Protein AF-A0A0F9ED48-F1 (afdb_monomer_lite)

Sequence (118 aa):
MNNQAVVKFLAEQVMGWVYDEKLDGWLGVDEFAPVYFDPVNDIKDAWMVVEWMVANGYCVDTLSPYRVLNKVYEWTVQIEFILTEKTSEAEASTIQEAICIAAVKALADDEQLKEMGL

Organism: NCBI:txid412755

Secondary structure (DSSP, 8-state):
--HHHHHHHHIIIII--EEETTTTEEESS-TTS-----TTT-HHHHHHHHHHHHHTTEEEEEEPP---TT-PPPEEEEEEETTTTEEEEEEESSHHHHHHHHHHHHH--HHHHHHHT-

Structure (mmCIF, N/CA/C/O backbone):
data_AF-A0A0F9ED48-F1
#
_entry.id   AF-A0A0F9ED48-F1
#
loop_
_atom_site.group_PDB
_atom_site.id
_atom_site.type_symbol
_atom_site.label_atom_id
_atom_site.label_alt_id
_atom_site.label_comp_id
_atom_site.label_asym_id
_atom_site.label_entity_id
_atom_site.label_seq_id
_atom_site.pdbx_PDB_ins_code
_atom_site.Cartn_x
_atom_site.Cartn_y
_atom_site.Cartn_z
_atom_site.occupancy
_atom_site.B_iso_or_equiv
_atom_site.auth_seq_id
_atom_site.auth_comp_id
_atom_site.auth_asym_id
_atom_site.auth_atom_id
_atom_site.pdbx_PDB_model_num
ATOM 1 N N . MET A 1 1 ? 4.190 10.242 6.093 1.00 84.25 1 MET A N 1
ATOM 2 C CA . MET A 1 1 ? 3.847 8.815 6.004 1.00 84.25 1 MET A CA 1
ATOM 3 C C . MET A 1 1 ? 4.768 7.999 6.903 1.00 84.25 1 MET A C 1
ATOM 5 O O . MET A 1 1 ? 5.970 8.250 6.921 1.00 84.25 1 MET A O 1
ATOM 9 N N . ASN A 1 2 ? 4.209 7.068 7.676 1.00 92.38 2 ASN A N 1
ATOM 10 C CA . ASN A 1 2 ? 4.949 6.071 8.446 1.00 92.38 2 ASN A CA 1
ATOM 11 C C . ASN A 1 2 ? 5.145 4.815 7.582 1.00 92.38 2 ASN A C 1
ATOM 13 O O . ASN A 1 2 ? 4.256 3.969 7.497 1.00 92.38 2 ASN A O 1
ATOM 17 N N . ASN A 1 3 ? 6.308 4.705 6.935 1.00 91.00 3 ASN A N 1
ATOM 18 C CA . ASN A 1 3 ? 6.578 3.643 5.961 1.00 91.00 3 ASN A CA 1
ATOM 19 C C . ASN A 1 3 ? 6.471 2.243 6.573 1.00 91.00 3 ASN A C 1
ATOM 21 O O . ASN A 1 3 ? 5.973 1.339 5.916 1.00 91.00 3 ASN A O 1
ATOM 25 N N . GLN A 1 4 ? 6.883 2.060 7.830 1.00 89.62 4 GLN A N 1
ATOM 26 C CA . GLN A 1 4 ? 6.812 0.753 8.485 1.00 89.62 4 GLN A CA 1
ATOM 27 C C . GLN A 1 4 ? 5.359 0.306 8.684 1.00 89.62 4 GLN A C 1
ATOM 29 O O . GLN A 1 4 ? 5.032 -0.845 8.406 1.00 89.62 4 GLN A O 1
ATOM 34 N N . ALA A 1 5 ? 4.478 1.218 9.104 1.00 91.19 5 ALA A N 1
ATOM 35 C CA . ALA A 1 5 ? 3.054 0.923 9.259 1.00 91.19 5 ALA A CA 1
ATOM 36 C C . ALA A 1 5 ? 2.378 0.627 7.908 1.00 91.19 5 ALA A C 1
ATOM 38 O O . ALA A 1 5 ? 1.586 -0.307 7.813 1.00 91.19 5 ALA A O 1
ATOM 39 N N . VAL A 1 6 ? 2.748 1.362 6.854 1.00 93.62 6 VAL A N 1
ATOM 40 C CA . VAL A 1 6 ? 2.257 1.127 5.485 1.00 93.62 6 VAL A CA 1
ATOM 41 C C . VAL A 1 6 ? 2.706 -0.230 4.948 1.00 93.62 6 VAL A C 1
ATOM 43 O O . VAL A 1 6 ? 1.875 -0.997 4.466 1.00 93.62 6 VAL A O 1
ATOM 46 N N . VAL A 1 7 ? 3.998 -0.559 5.060 1.00 92.44 7 VAL A N 1
ATOM 47 C CA . VAL A 1 7 ? 4.534 -1.859 4.624 1.00 92.44 7 VAL A CA 1
ATOM 48 C C . VAL A 1 7 ? 3.856 -2.991 5.385 1.00 92.44 7 VAL A C 1
ATOM 50 O O . VAL A 1 7 ? 3.436 -3.969 4.771 1.00 92.44 7 VAL A O 1
ATOM 53 N N . LYS A 1 8 ? 3.687 -2.837 6.704 1.00 90.44 8 LYS A N 1
ATOM 54 C CA . LYS A 1 8 ? 3.022 -3.838 7.533 1.00 90.44 8 LYS A CA 1
ATOM 55 C C . LYS A 1 8 ? 1.577 -4.071 7.086 1.00 90.44 8 LYS A C 1
ATOM 57 O O . LYS A 1 8 ? 1.195 -5.209 6.833 1.00 90.44 8 LYS A O 1
ATOM 62 N N . PHE A 1 9 ? 0.805 -2.997 6.932 1.00 93.62 9 PHE A N 1
ATOM 63 C CA . PHE A 1 9 ? -0.581 -3.072 6.479 1.00 93.62 9 PHE A CA 1
ATOM 64 C C . PHE A 1 9 ? -0.697 -3.736 5.104 1.00 93.62 9 PHE A C 1
ATOM 66 O O . PHE A 1 9 ? -1.493 -4.653 4.920 1.00 93.62 9 PHE A O 1
ATOM 73 N N . LEU A 1 10 ? 0.127 -3.321 4.139 1.00 93.94 10 LEU A N 1
ATOM 74 C CA . LEU A 1 10 ? 0.097 -3.897 2.796 1.00 93.94 10 LEU A CA 1
ATOM 75 C C . LEU A 1 10 ? 0.527 -5.367 2.790 1.00 93.94 10 LEU A C 1
ATOM 77 O O . LEU A 1 10 ? -0.056 -6.147 2.047 1.00 93.94 10 LEU A O 1
ATOM 81 N N . ALA A 1 11 ? 1.478 -5.778 3.630 1.00 91.88 11 ALA A N 1
ATOM 82 C CA . ALA A 1 11 ? 1.844 -7.187 3.761 1.00 91.88 11 ALA A CA 1
ATOM 83 C C . ALA A 1 11 ? 0.672 -8.034 4.292 1.00 91.88 11 ALA A C 1
ATOM 85 O O . ALA A 1 11 ? 0.414 -9.125 3.783 1.00 91.88 11 ALA A O 1
ATOM 86 N N . GLU A 1 12 ? -0.084 -7.520 5.264 1.00 91.19 12 GLU A N 1
ATOM 87 C CA . GLU A 1 12 ? -1.276 -8.199 5.786 1.00 91.19 12 GLU A CA 1
ATOM 88 C C . GLU A 1 12 ? -2.378 -8.319 4.719 1.00 91.19 12 GLU A C 1
ATOM 90 O O . GLU A 1 12 ? -2.969 -9.388 4.566 1.00 91.19 12 GLU A O 1
ATOM 95 N N . GLN A 1 13 ? -2.621 -7.261 3.936 1.00 91.69 13 GLN A N 1
ATOM 96 C CA . GLN A 1 13 ? -3.670 -7.259 2.906 1.00 91.69 13 GLN A CA 1
ATOM 97 C C . GLN A 1 13 ? -3.291 -8.060 1.652 1.00 91.69 13 GLN A C 1
ATOM 99 O O . GLN A 1 13 ? -4.065 -8.888 1.172 1.00 91.69 13 GLN A O 1
ATOM 104 N N . VAL A 1 14 ? -2.102 -7.803 1.107 1.00 90.69 14 VAL A N 1
ATOM 105 C CA . VAL A 1 14 ? -1.669 -8.296 -0.210 1.00 90.69 14 VAL A CA 1
ATOM 106 C C . VAL A 1 14 ? -1.063 -9.688 -0.107 1.00 90.69 14 VAL A C 1
ATOM 108 O O . VAL A 1 14 ? -1.349 -10.554 -0.934 1.00 90.69 14 VAL A O 1
ATOM 111 N N . MET A 1 15 ? -0.244 -9.913 0.922 1.00 87.25 15 MET A N 1
ATOM 112 C CA . MET A 1 15 ? 0.480 -11.171 1.101 1.00 87.25 15 MET A CA 1
ATOM 113 C C . MET A 1 15 ? -0.243 -12.139 2.044 1.00 87.25 15 MET A C 1
ATOM 115 O O . MET A 1 15 ? 0.118 -13.315 2.103 1.00 87.25 15 MET A O 1
ATOM 119 N N . GLY A 1 16 ? -1.251 -11.665 2.786 1.00 86.94 16 GLY A N 1
ATOM 120 C CA . GLY A 1 16 ? -1.933 -12.452 3.815 1.00 86.94 16 GLY A CA 1
ATOM 121 C C . GLY A 1 16 ? -1.032 -12.786 5.006 1.00 86.94 16 GLY A C 1
ATOM 122 O O . GLY A 1 16 ? -1.278 -13.771 5.705 1.00 86.94 16 GLY A O 1
ATOM 123 N N . TRP A 1 17 ? 0.047 -12.025 5.204 1.00 88.62 17 TRP A N 1
ATOM 124 C CA . TRP A 1 17 ? 0.969 -12.244 6.314 1.00 88.62 17 TRP A CA 1
ATOM 125 C C . TRP A 1 17 ? 0.353 -11.798 7.632 1.00 88.62 17 TRP A C 1
ATOM 127 O O . TRP A 1 17 ? -0.537 -10.956 7.668 1.00 88.62 17 TRP A O 1
ATOM 137 N N . VAL A 1 18 ? 0.847 -12.359 8.732 1.00 85.62 18 VAL A N 1
ATOM 138 C CA . VAL A 1 18 ? 0.406 -11.989 10.078 1.00 85.62 18 VAL A CA 1
ATOM 139 C C . VAL A 1 18 ? 1.623 -11.559 10.875 1.00 85.62 18 VAL A C 1
ATOM 141 O O . VAL A 1 18 ? 2.556 -12.343 11.039 1.00 85.62 18 VAL A O 1
ATOM 144 N N . TYR A 1 19 ? 1.625 -10.323 11.364 1.00 82.75 19 TYR A N 1
ATOM 145 C CA . TYR A 1 19 ? 2.700 -9.823 12.214 1.00 82.75 19 TYR A CA 1
ATOM 146 C C . TYR A 1 19 ? 2.451 -10.188 13.680 1.00 82.75 19 TYR A C 1
ATOM 148 O O . TYR A 1 19 ? 1.374 -9.922 14.219 1.00 82.75 19 TYR A O 1
ATOM 156 N N . ASP A 1 20 ? 3.451 -10.758 14.345 1.00 82.62 20 ASP A N 1
ATOM 157 C CA . ASP A 1 20 ? 3.446 -10.984 15.788 1.00 82.62 20 ASP A CA 1
ATOM 158 C C . ASP A 1 20 ? 4.271 -9.903 16.494 1.00 82.62 20 ASP A C 1
ATOM 160 O O . ASP A 1 20 ? 5.500 -9.916 16.486 1.00 82.62 20 ASP A O 1
ATOM 164 N N . GLU A 1 21 ? 3.573 -8.987 17.166 1.00 81.62 21 GLU A N 1
ATOM 165 C CA . GLU A 1 21 ? 4.161 -7.904 17.968 1.00 81.62 21 GLU A CA 1
ATOM 166 C C . GLU A 1 21 ? 5.050 -8.398 19.118 1.00 81.62 21 GLU A C 1
ATOM 168 O O . GLU A 1 21 ? 5.939 -7.684 19.578 1.00 81.62 21 GLU A O 1
ATOM 173 N N . LYS A 1 22 ? 4.814 -9.610 19.634 1.00 82.56 22 LYS A N 1
ATOM 174 C CA . LYS A 1 22 ? 5.613 -10.162 20.740 1.00 82.56 22 LYS A CA 1
ATOM 175 C C . LYS A 1 22 ? 6.943 -10.711 20.254 1.00 82.56 22 LYS A C 1
ATOM 177 O O . LYS A 1 22 ? 7.897 -10.746 21.031 1.00 82.56 22 LYS A O 1
ATOM 182 N N . LEU A 1 23 ? 6.970 -11.197 19.017 1.00 77.19 23 LEU A N 1
ATOM 183 C CA . LEU A 1 23 ? 8.158 -11.753 18.378 1.00 77.19 23 LEU A CA 1
ATOM 184 C C . LEU A 1 23 ? 8.874 -10.731 17.492 1.00 77.19 23 LEU A C 1
ATOM 186 O O . LEU A 1 23 ? 9.993 -11.006 17.071 1.00 77.19 23 LEU A O 1
ATOM 190 N N . ASP A 1 24 ? 8.245 -9.578 17.247 1.00 77.00 24 ASP A N 1
ATOM 191 C CA . ASP A 1 24 ? 8.702 -8.548 16.313 1.00 77.00 24 ASP A CA 1
ATOM 192 C C . ASP A 1 24 ? 9.006 -9.149 14.928 1.00 77.00 24 ASP A C 1
ATOM 194 O O . ASP A 1 24 ? 10.094 -8.997 14.371 1.00 77.00 24 ASP A O 1
ATOM 198 N N . GLY A 1 25 ? 8.055 -9.930 14.399 1.00 76.06 25 GLY A N 1
ATOM 199 C CA . GLY A 1 25 ? 8.268 -10.689 13.168 1.00 76.06 25 GLY A CA 1
ATOM 200 C C . GLY A 1 25 ? 7.006 -11.288 12.551 1.00 76.06 25 GLY A C 1
ATOM 201 O O . GLY A 1 25 ? 5.917 -11.230 13.115 1.00 76.06 25 GLY A O 1
ATOM 202 N N . TRP A 1 26 ? 7.161 -11.877 11.365 1.00 81.69 26 TRP A N 1
ATOM 203 C CA . TRP A 1 26 ? 6.069 -12.458 10.579 1.00 81.69 26 TRP A CA 1
ATOM 204 C C . TRP A 1 26 ? 5.819 -13.928 10.933 1.00 81.69 26 TRP A C 1
ATOM 206 O O . TRP A 1 26 ? 6.744 -14.739 10.953 1.00 81.69 26 TRP A O 1
ATOM 216 N N . LEU A 1 27 ? 4.559 -14.298 11.166 1.00 74.88 27 LEU A N 1
ATOM 217 C CA . LEU A 1 27 ? 4.146 -15.681 11.397 1.00 74.88 27 LEU A CA 1
ATOM 218 C C . LEU A 1 27 ? 3.947 -16.424 10.075 1.00 74.88 27 LEU A C 1
ATOM 220 O O . LEU A 1 27 ? 3.313 -15.917 9.153 1.00 74.88 27 LEU A O 1
ATOM 224 N N . GLY A 1 28 ? 4.420 -17.671 10.017 1.00 62.38 28 GLY A N 1
ATOM 225 C CA . GLY A 1 28 ? 4.121 -18.589 8.911 1.00 62.38 28 GLY A CA 1
ATOM 226 C C . GLY A 1 28 ? 4.804 -18.257 7.581 1.00 62.38 28 GLY A C 1
ATOM 227 O O . GLY A 1 28 ? 4.526 -18.925 6.588 1.00 62.38 28 GLY A O 1
ATOM 228 N N . VAL A 1 29 ? 5.700 -17.268 7.555 1.00 67.19 29 VAL A N 1
ATOM 229 C CA . VAL A 1 29 ? 6.634 -17.045 6.447 1.00 67.19 29 VAL A CA 1
ATOM 230 C C . VAL A 1 29 ? 7.826 -17.970 6.681 1.00 67.19 29 VAL A C 1
ATOM 232 O O . VAL A 1 29 ? 8.414 -17.949 7.761 1.00 67.19 29 VAL A O 1
ATOM 235 N N . ASP A 1 30 ? 8.128 -18.834 5.711 1.00 57.53 30 ASP A N 1
ATOM 236 C CA . ASP A 1 30 ? 9.180 -19.848 5.832 1.00 57.53 30 ASP A CA 1
ATOM 237 C C . ASP A 1 30 ? 10.505 -19.196 6.268 1.00 57.53 30 ASP A C 1
ATOM 239 O O . ASP A 1 30 ? 11.039 -18.338 5.565 1.00 57.53 30 ASP A O 1
ATOM 243 N N . GLU A 1 31 ? 11.068 -19.629 7.403 1.00 51.53 31 GLU A N 1
ATOM 244 C CA . GLU A 1 31 ? 12.294 -19.064 8.007 1.00 51.53 31 GLU A CA 1
ATOM 245 C C . GLU A 1 31 ? 13.513 -19.086 7.055 1.00 51.53 31 GLU A C 1
ATOM 247 O O . GLU A 1 31 ? 14.514 -18.407 7.286 1.00 51.53 31 GLU A O 1
ATOM 252 N N . PHE A 1 32 ? 13.435 -19.863 5.969 1.00 46.03 32 PHE A N 1
ATOM 253 C CA . PHE A 1 32 ? 14.502 -20.077 4.989 1.00 46.03 32 PHE A CA 1
ATOM 254 C C . PHE A 1 32 ? 14.351 -19.281 3.688 1.00 46.03 32 PHE A C 1
ATOM 256 O O . PHE A 1 32 ? 15.269 -19.291 2.864 1.00 46.03 32 PHE A O 1
ATOM 263 N N . ALA A 1 33 ? 13.240 -18.573 3.501 1.00 47.84 33 ALA A N 1
ATOM 264 C CA . ALA A 1 33 ? 13.066 -17.630 2.410 1.00 47.84 33 ALA A CA 1
ATOM 265 C C . ALA A 1 33 ? 12.770 -16.263 3.031 1.00 47.84 33 ALA A C 1
ATOM 267 O O . ALA A 1 33 ? 11.636 -16.031 3.446 1.00 47.84 33 ALA A O 1
ATOM 268 N N . PRO A 1 34 ? 13.748 -15.340 3.113 1.00 50.88 34 PRO A N 1
ATOM 269 C CA . PRO A 1 34 ? 13.427 -13.959 3.414 1.00 50.88 34 PRO A CA 1
ATOM 270 C C . PRO A 1 34 ? 12.624 -13.442 2.223 1.00 50.88 34 PRO A C 1
ATOM 272 O O . PRO A 1 34 ? 13.187 -12.973 1.233 1.00 50.88 34 PRO A O 1
ATOM 275 N N . VAL A 1 35 ? 11.303 -13.597 2.272 1.00 59.56 35 VAL A N 1
ATOM 276 C CA . VAL A 1 35 ? 10.426 -12.877 1.365 1.00 59.56 35 VAL A CA 1
ATOM 277 C C . VAL A 1 35 ? 10.495 -11.443 1.864 1.00 59.56 35 VAL A C 1
ATOM 279 O O . VAL A 1 35 ? 9.848 -11.058 2.831 1.00 59.56 35 VAL A O 1
ATOM 282 N N . TYR A 1 36 ? 11.439 -10.696 1.303 1.00 77.19 36 TYR A N 1
ATOM 283 C CA . TYR A 1 36 ? 11.543 -9.268 1.521 1.00 77.19 36 TYR A CA 1
ATOM 284 C C . TYR A 1 36 ? 10.380 -8.639 0.759 1.00 77.19 36 TYR A C 1
ATOM 286 O O . TYR A 1 36 ? 10.264 -8.857 -0.443 1.00 77.19 36 TYR A O 1
ATOM 294 N N . PHE A 1 37 ? 9.493 -7.955 1.476 1.00 87.50 37 PHE A N 1
ATOM 295 C CA . PHE A 1 37 ? 8.398 -7.188 0.898 1.00 87.50 37 PHE A CA 1
ATOM 296 C C . PHE A 1 37 ? 8.532 -5.750 1.385 1.00 87.50 37 PHE A C 1
ATOM 298 O O . PHE A 1 37 ? 8.312 -5.455 2.562 1.00 87.50 37 PHE A O 1
ATOM 305 N N . ASP A 1 38 ? 8.946 -4.873 0.482 1.00 92.06 38 ASP A N 1
ATOM 306 C CA . ASP A 1 38 ? 9.187 -3.457 0.735 1.00 92.06 38 ASP A CA 1
ATOM 307 C C . ASP A 1 38 ? 8.633 -2.618 -0.427 1.00 92.06 38 ASP A C 1
ATOM 309 O O . ASP A 1 38 ? 9.383 -1.998 -1.189 1.00 92.06 38 ASP A O 1
ATOM 313 N N . PRO A 1 39 ? 7.297 -2.577 -0.581 1.00 94.06 39 PRO A N 1
ATOM 314 C CA . PRO A 1 39 ? 6.641 -1.899 -1.696 1.00 94.06 39 PRO A CA 1
ATOM 315 C C . PRO A 1 39 ? 6.864 -0.384 -1.700 1.00 94.06 39 PRO A C 1
ATOM 317 O O . PRO A 1 39 ? 6.593 0.263 -2.705 1.00 94.06 39 PRO A O 1
ATOM 320 N N . VAL A 1 40 ? 7.362 0.204 -0.607 1.00 93.50 40 VAL A N 1
ATOM 321 C CA . VAL A 1 40 ? 7.671 1.639 -0.552 1.00 93.50 40 VAL A CA 1
ATOM 322 C C . VAL A 1 40 ? 8.982 1.953 -1.280 1.00 93.50 40 VAL A C 1
ATOM 324 O O . VAL A 1 40 ? 9.115 3.041 -1.842 1.00 93.50 40 VAL A O 1
ATOM 327 N N . ASN A 1 41 ? 9.936 1.015 -1.313 1.00 92.25 41 ASN A N 1
ATOM 328 C CA . ASN A 1 41 ? 11.249 1.231 -1.930 1.00 92.25 41 ASN A CA 1
ATOM 329 C C . ASN A 1 41 ? 11.483 0.377 -3.192 1.00 92.25 41 ASN A C 1
ATOM 331 O O . ASN A 1 41 ? 12.201 0.820 -4.094 1.00 92.25 41 ASN A O 1
ATOM 335 N N . ASP A 1 42 ? 10.869 -0.805 -3.307 1.00 93.50 42 ASP A N 1
ATOM 336 C CA . ASP A 1 42 ? 11.002 -1.698 -4.463 1.00 93.50 42 ASP A CA 1
ATOM 337 C C . ASP A 1 42 ? 9.762 -1.633 -5.371 1.00 93.50 42 ASP A C 1
ATOM 339 O O . ASP A 1 42 ? 8.626 -1.868 -4.960 1.00 93.50 42 ASP A O 1
ATOM 343 N N . ILE A 1 43 ? 9.983 -1.317 -6.649 1.00 93.06 43 ILE A N 1
ATOM 344 C CA . ILE A 1 43 ? 8.910 -1.227 -7.647 1.00 93.06 43 ILE A CA 1
ATOM 345 C C . ILE A 1 43 ? 8.262 -2.576 -7.954 1.00 93.06 43 ILE A C 1
ATOM 347 O O . ILE A 1 43 ? 7.089 -2.610 -8.313 1.00 93.06 43 ILE A O 1
ATOM 351 N N . LYS A 1 44 ? 8.988 -3.688 -7.825 1.00 92.94 44 LYS A N 1
ATOM 352 C CA . LYS A 1 44 ? 8.416 -5.020 -8.034 1.00 92.94 44 LYS A CA 1
ATOM 353 C C . LYS A 1 44 ? 7.387 -5.320 -6.955 1.00 92.94 44 LYS A C 1
ATOM 355 O O . LYS A 1 44 ? 6.276 -5.719 -7.287 1.00 92.94 44 LYS A O 1
ATOM 360 N N . ASP A 1 45 ? 7.726 -5.031 -5.705 1.00 93.62 45 ASP A N 1
ATOM 361 C CA . ASP A 1 45 ? 6.833 -5.224 -4.565 1.00 93.62 45 ASP A CA 1
ATOM 362 C C . ASP A 1 45 ? 5.644 -4.259 -4.636 1.00 93.62 45 ASP A C 1
ATOM 364 O O . ASP A 1 45 ? 4.502 -4.664 -4.424 1.00 93.62 45 ASP A O 1
ATOM 368 N N . ALA A 1 46 ? 5.876 -3.002 -5.035 1.00 94.56 46 ALA A N 1
ATOM 369 C CA . ALA A 1 46 ? 4.793 -2.057 -5.309 1.00 94.56 46 ALA A CA 1
ATOM 370 C C . ALA A 1 46 ? 3.854 -2.576 -6.410 1.00 94.56 46 ALA A C 1
ATOM 372 O O . ALA A 1 46 ? 2.634 -2.456 -6.308 1.00 94.56 46 ALA A O 1
ATOM 373 N N . TRP A 1 47 ? 4.399 -3.191 -7.462 1.00 94.31 47 TRP A N 1
ATOM 374 C CA . TRP A 1 47 ? 3.590 -3.746 -8.544 1.00 94.31 47 TRP A CA 1
ATOM 375 C C . TRP A 1 47 ? 2.779 -4.971 -8.109 1.00 94.31 47 TRP A C 1
ATOM 377 O O . TRP A 1 47 ? 1.654 -5.140 -8.573 1.00 94.31 47 TRP A O 1
ATOM 387 N N . MET A 1 48 ? 3.273 -5.769 -7.158 1.00 94.25 48 MET A N 1
ATOM 388 C CA . MET A 1 48 ? 2.477 -6.848 -6.556 1.00 94.25 48 MET A CA 1
ATOM 389 C C . MET A 1 48 ? 1.212 -6.311 -5.870 1.00 94.25 48 MET A C 1
ATOM 391 O O . MET A 1 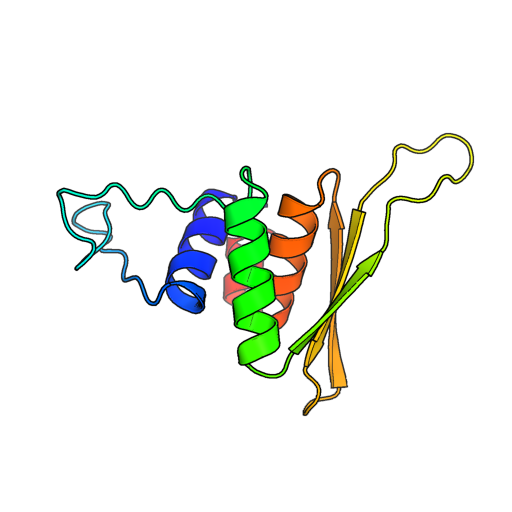48 ? 0.159 -6.943 -5.947 1.00 94.25 48 MET A O 1
ATOM 395 N N . VAL A 1 49 ? 1.277 -5.118 -5.262 1.00 95.75 49 VAL A N 1
ATOM 396 C CA . VAL A 1 49 ? 0.088 -4.434 -4.720 1.00 95.75 49 VAL A CA 1
ATOM 397 C C . VAL A 1 49 ? -0.900 -4.115 -5.842 1.00 95.75 49 VAL A C 1
ATOM 399 O O . VAL A 1 49 ? -2.088 -4.395 -5.707 1.00 95.75 49 VAL A O 1
ATOM 402 N N . VAL A 1 50 ? -0.425 -3.582 -6.972 1.00 94.19 50 VAL A N 1
ATOM 403 C CA . VAL A 1 50 ? -1.272 -3.284 -8.141 1.00 94.19 50 VAL A CA 1
ATOM 404 C C . VAL A 1 50 ? -1.947 -4.549 -8.670 1.00 94.19 50 VAL A C 1
ATOM 406 O O . VAL A 1 50 ? -3.159 -4.553 -8.883 1.00 94.19 50 VAL A O 1
ATOM 409 N N . GLU A 1 51 ? -1.190 -5.631 -8.851 1.00 94.19 51 GLU A N 1
ATOM 410 C CA . GLU A 1 51 ? -1.719 -6.908 -9.341 1.00 94.19 51 GLU A CA 1
ATOM 411 C C . GLU A 1 51 ? -2.796 -7.472 -8.410 1.00 94.19 51 GLU A C 1
ATOM 413 O O . GLU A 1 51 ? -3.854 -7.905 -8.876 1.00 94.19 51 GLU A O 1
ATOM 418 N N . TRP A 1 52 ? -2.566 -7.407 -7.097 1.00 95.06 52 TRP A N 1
ATOM 419 C CA . TRP A 1 52 ? -3.551 -7.822 -6.105 1.00 95.06 52 TRP A CA 1
ATOM 420 C C . TRP A 1 52 ? -4.812 -6.954 -6.153 1.00 95.06 52 TRP A C 1
ATOM 422 O O . TRP A 1 52 ? -5.922 -7.489 -6.151 1.00 95.06 52 TRP A O 1
ATOM 432 N N . MET A 1 53 ? -4.667 -5.631 -6.254 1.00 94.06 53 MET A N 1
ATOM 433 C CA . MET A 1 53 ? -5.796 -4.698 -6.354 1.00 94.06 53 MET A CA 1
ATOM 434 C C . MET A 1 53 ? -6.644 -5.006 -7.595 1.00 94.06 53 MET A C 1
ATOM 436 O O . MET A 1 53 ? -7.860 -5.171 -7.498 1.00 94.06 53 MET A O 1
ATOM 440 N N . VAL A 1 54 ? -6.011 -5.189 -8.755 1.00 92.94 54 VAL A N 1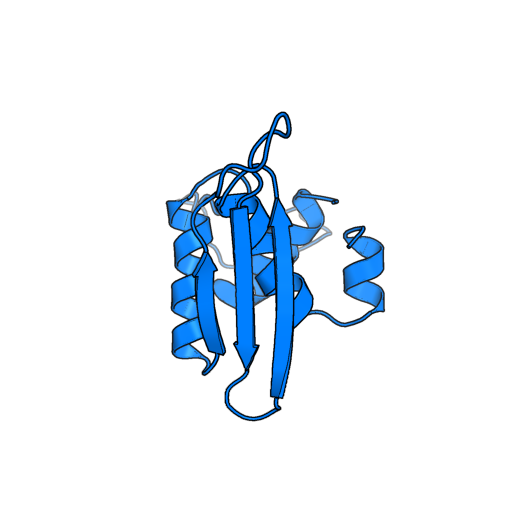
ATOM 441 C CA . VAL A 1 54 ? -6.714 -5.552 -9.996 1.00 92.94 54 VAL A CA 1
ATOM 442 C C . VAL A 1 54 ? -7.437 -6.894 -9.856 1.00 92.94 54 VAL A C 1
ATOM 444 O O . VAL A 1 54 ? -8.607 -7.008 -10.230 1.00 92.94 54 VAL A O 1
ATOM 447 N N . ALA A 1 55 ? -6.790 -7.898 -9.257 1.00 93.06 55 ALA A N 1
ATOM 448 C CA . ALA A 1 55 ? -7.407 -9.201 -9.005 1.00 93.06 55 ALA A CA 1
ATOM 449 C C . ALA A 1 55 ? -8.623 -9.123 -8.060 1.00 93.06 55 ALA A C 1
ATOM 451 O O . ALA A 1 55 ? -9.529 -9.952 -8.163 1.00 93.06 55 ALA A O 1
ATOM 452 N N . ASN A 1 56 ? -8.671 -8.116 -7.183 1.00 92.12 56 ASN A N 1
ATOM 453 C CA . ASN A 1 56 ? -9.760 -7.879 -6.233 1.00 92.12 56 ASN A CA 1
ATOM 454 C C . ASN A 1 56 ? -10.801 -6.855 -6.725 1.00 92.12 56 ASN A C 1
ATOM 456 O O . ASN A 1 56 ? -11.649 -6.426 -5.947 1.00 92.12 56 ASN A O 1
ATOM 460 N N . GLY A 1 57 ? -10.792 -6.497 -8.014 1.00 90.75 57 GLY A N 1
ATOM 461 C CA . GLY A 1 57 ? -11.844 -5.676 -8.627 1.00 90.75 57 GLY A CA 1
ATOM 462 C C . GLY A 1 57 ? -11.622 -4.165 -8.538 1.00 90.75 57 GLY A C 1
ATOM 463 O O . GLY A 1 57 ? -12.574 -3.398 -8.697 1.00 90.75 57 GLY A O 1
ATOM 464 N N . TYR A 1 58 ? -10.385 -3.732 -8.303 1.00 91.75 58 TYR A N 1
ATOM 465 C CA . TYR A 1 58 ? -9.995 -2.330 -8.413 1.00 91.75 58 TYR A CA 1
ATOM 466 C C . TYR A 1 58 ? -9.468 -2.025 -9.822 1.00 91.75 58 TYR A C 1
ATOM 468 O O . TYR A 1 58 ? -8.740 -2.816 -10.419 1.00 91.75 58 TYR A O 1
ATOM 476 N N . CYS A 1 59 ? -9.812 -0.855 -10.347 1.00 89.31 59 CYS A N 1
ATOM 477 C CA . CYS A 1 59 ? -9.128 -0.244 -11.476 1.00 89.31 59 CYS A CA 1
ATOM 478 C C . CYS A 1 59 ? -7.960 0.582 -10.934 1.00 89.31 59 CYS A C 1
ATOM 480 O O . CYS A 1 59 ? -8.133 1.335 -9.977 1.00 89.31 59 CYS A O 1
ATOM 482 N N . VAL A 1 60 ? -6.773 0.426 -11.518 1.00 88.19 60 VAL A N 1
ATOM 483 C CA . VAL A 1 60 ? -5.576 1.173 -11.122 1.00 88.19 60 VAL A CA 1
ATOM 484 C C . VAL A 1 60 ? -5.064 1.929 -12.335 1.00 88.19 60 VAL A C 1
ATOM 486 O O . VAL A 1 60 ? -4.568 1.322 -13.285 1.00 88.19 60 VAL A O 1
ATOM 489 N N . ASP A 1 61 ? -5.156 3.251 -12.276 1.00 86.50 61 ASP A N 1
ATOM 490 C CA . ASP A 1 61 ? -4.640 4.151 -13.294 1.00 86.50 61 ASP A CA 1
ATOM 491 C C . ASP A 1 61 ? -3.373 4.832 -12.777 1.00 86.50 61 ASP A C 1
ATOM 493 O O . ASP A 1 61 ? -3.363 5.543 -11.770 1.00 86.50 61 ASP A O 1
ATOM 497 N N . THR A 1 62 ? -2.270 4.598 -13.487 1.00 78.00 62 THR A N 1
ATOM 498 C CA . THR A 1 62 ? -0.988 5.246 -13.199 1.00 78.00 62 THR A CA 1
ATOM 499 C C . THR A 1 62 ? -0.776 6.382 -14.189 1.00 78.00 62 THR A C 1
ATOM 501 O O . THR A 1 62 ? -0.674 6.176 -15.401 1.00 78.00 62 THR A O 1
ATOM 504 N N . LEU A 1 63 ? -0.727 7.611 -13.681 1.00 72.25 63 LEU A N 1
ATOM 505 C CA . LEU A 1 63 ? -0.468 8.790 -14.490 1.00 72.25 63 LEU A CA 1
ATOM 506 C C . LEU A 1 63 ? 1.018 9.125 -14.396 1.00 72.25 63 LEU A C 1
ATOM 508 O O . LEU A 1 63 ? 1.564 9.413 -13.329 1.00 72.25 63 LEU A O 1
ATOM 512 N N . SER A 1 64 ? 1.685 9.050 -15.549 1.00 64.06 64 SER A N 1
ATOM 513 C CA . SER A 1 64 ? 3.100 9.391 -15.663 1.00 64.06 64 SER A CA 1
ATOM 514 C C . SER A 1 64 ? 3.337 10.835 -15.208 1.00 64.06 64 SER A C 1
ATOM 516 O O . SER A 1 64 ? 2.537 11.714 -15.541 1.00 64.06 64 SER A O 1
ATOM 518 N N . PRO A 1 65 ? 4.471 11.117 -14.545 1.00 64.12 65 PRO A N 1
ATOM 519 C CA . PRO A 1 65 ? 4.840 12.458 -14.125 1.00 64.12 65 PRO A CA 1
ATOM 520 C C . PRO A 1 65 ? 4.756 13.437 -15.304 1.00 64.12 65 PRO A C 1
ATOM 522 O O . PRO A 1 65 ? 5.323 13.183 -16.372 1.00 64.12 65 PRO A O 1
ATOM 525 N N . TYR A 1 66 ? 4.093 14.582 -15.110 1.00 56.84 66 TYR A N 1
ATOM 526 C CA . TYR A 1 66 ? 3.977 15.645 -16.116 1.00 56.84 66 TYR A CA 1
ATOM 527 C C . TYR A 1 66 ? 4.602 16.979 -15.669 1.00 56.84 66 TYR A C 1
ATOM 529 O O . TYR A 1 66 ? 4.645 17.316 -14.488 1.00 56.84 66 TYR A O 1
ATOM 537 N N . ARG A 1 67 ? 5.141 17.747 -16.636 1.00 48.47 67 ARG A N 1
ATOM 538 C CA . ARG A 1 67 ? 5.858 19.006 -16.355 1.00 48.47 67 ARG A CA 1
ATOM 539 C C . ARG A 1 67 ? 4.870 20.143 -16.341 1.00 48.47 67 ARG A C 1
ATOM 541 O O . ARG A 1 67 ? 4.304 20.456 -17.387 1.00 48.47 67 ARG A O 1
ATOM 548 N N . VAL A 1 68 ? 4.806 20.873 -15.238 1.00 51.81 68 VAL A N 1
ATOM 549 C CA . VAL A 1 68 ? 4.314 22.250 -15.270 1.00 51.81 68 VAL A CA 1
ATOM 550 C C . VAL A 1 68 ? 5.390 23.145 -14.676 1.00 51.81 68 VAL A C 1
ATOM 552 O O . VAL A 1 68 ? 5.875 22.903 -13.576 1.00 51.81 68 VAL A O 1
ATOM 555 N N . LEU A 1 69 ? 5.821 24.120 -15.484 1.00 45.47 69 LEU A N 1
ATOM 556 C CA . LEU A 1 69 ? 6.673 25.270 -15.150 1.00 45.47 69 LEU A CA 1
ATOM 557 C C . LEU A 1 69 ? 7.200 25.291 -13.695 1.00 45.47 69 LEU A C 1
ATOM 559 O O . LEU A 1 69 ? 6.512 25.723 -12.777 1.00 45.47 69 LEU A O 1
ATOM 563 N N . ASN A 1 70 ? 8.464 24.885 -13.526 1.00 53.62 70 ASN A N 1
ATOM 564 C CA . ASN A 1 70 ? 9.283 25.027 -12.310 1.00 53.62 70 ASN A CA 1
ATOM 565 C C . ASN A 1 70 ? 8.868 24.258 -11.037 1.00 53.62 70 ASN A C 1
ATOM 567 O O . ASN A 1 70 ? 9.374 24.592 -9.965 1.00 53.62 70 ASN A O 1
ATOM 571 N N . LYS A 1 71 ? 8.059 23.195 -11.119 1.00 52.44 71 LYS A N 1
ATOM 572 C CA . LYS A 1 71 ? 7.888 22.243 -10.002 1.00 52.44 71 LYS A CA 1
ATOM 573 C C . LYS A 1 71 ? 8.366 20.835 -10.363 1.00 52.44 71 LYS A C 1
ATOM 575 O O . LYS A 1 71 ? 8.293 20.423 -11.519 1.00 52.44 71 LYS A O 1
ATOM 580 N N . VAL A 1 72 ? 8.957 20.164 -9.372 1.00 57.34 72 VAL A N 1
ATOM 581 C CA . VAL A 1 72 ? 9.443 18.779 -9.456 1.00 57.34 72 VAL A CA 1
ATOM 582 C C . VAL A 1 72 ? 8.237 17.854 -9.583 1.00 57.34 72 VAL A C 1
ATOM 584 O O . VAL A 1 72 ? 7.175 18.147 -9.049 1.00 57.34 72 VAL A O 1
ATOM 587 N N . TYR A 1 73 ? 8.403 16.798 -10.366 1.00 58.75 73 TYR A N 1
ATOM 588 C CA . TYR A 1 73 ? 7.321 15.941 -10.802 1.00 58.75 73 TYR A CA 1
ATOM 589 C C . TYR A 1 73 ? 6.955 14.929 -9.726 1.00 58.75 73 TYR A C 1
ATOM 591 O O . TYR A 1 73 ? 7.811 14.159 -9.292 1.00 58.75 73 TYR A O 1
ATOM 599 N N . GLU A 1 74 ? 5.680 14.914 -9.373 1.00 66.25 74 GLU A N 1
ATOM 600 C CA . GLU A 1 74 ? 5.067 13.876 -8.560 1.00 66.25 74 GLU A CA 1
ATOM 601 C C . GLU A 1 74 ? 4.388 12.868 -9.500 1.00 66.25 74 GLU A C 1
ATOM 603 O O . GLU A 1 74 ? 3.864 13.218 -10.562 1.00 66.25 74 GLU A O 1
ATOM 608 N N . TRP A 1 75 ? 4.495 11.592 -9.159 1.00 78.62 75 TRP A N 1
ATOM 609 C CA . TRP A 1 75 ? 3.706 10.519 -9.738 1.00 78.62 75 TRP A CA 1
ATOM 610 C C . TRP A 1 75 ? 2.307 10.588 -9.158 1.00 78.62 75 TRP A C 1
ATOM 612 O O . TRP A 1 75 ? 2.178 10.642 -7.938 1.00 78.62 75 TRP A O 1
ATOM 622 N N . THR A 1 76 ? 1.290 10.513 -10.013 1.00 79.62 76 THR A N 1
ATOM 623 C CA . THR A 1 76 ? -0.103 10.423 -9.575 1.00 79.62 76 THR A CA 1
ATOM 624 C C . THR A 1 76 ? -0.611 9.009 -9.828 1.00 79.62 76 THR A C 1
ATOM 626 O O . THR A 1 76 ? -0.503 8.487 -10.941 1.00 79.62 76 THR A O 1
ATOM 629 N N . VAL A 1 77 ? -1.158 8.376 -8.795 1.00 79.31 77 VAL A N 1
ATOM 630 C CA . VAL A 1 77 ? -1.823 7.074 -8.898 1.00 79.31 77 VAL A CA 1
ATOM 631 C C . VAL A 1 77 ? -3.251 7.232 -8.422 1.00 79.31 77 VAL A C 1
ATOM 633 O O . VAL A 1 77 ? -3.493 7.694 -7.305 1.00 79.31 77 VAL A O 1
ATOM 636 N N . GLN A 1 78 ? -4.180 6.829 -9.280 1.00 84.69 78 GLN A N 1
ATOM 637 C CA . GLN A 1 78 ? -5.595 6.765 -8.972 1.00 84.69 78 GLN A CA 1
ATOM 638 C C . GLN A 1 78 ? -6.021 5.301 -8.909 1.00 84.69 78 GLN A C 1
ATOM 640 O O . GLN A 1 78 ? -5.665 4.487 -9.762 1.00 84.69 78 GLN A O 1
ATOM 645 N N . ILE A 1 79 ? -6.785 4.966 -7.880 1.00 83.69 79 ILE A N 1
ATOM 646 C CA . ILE A 1 79 ? -7.371 3.648 -7.698 1.00 83.69 79 ILE A CA 1
ATOM 647 C C . ILE A 1 79 ? -8.869 3.827 -7.523 1.00 83.69 79 ILE A C 1
ATOM 649 O O . ILE A 1 79 ? -9.322 4.568 -6.656 1.00 83.69 79 ILE A O 1
ATOM 653 N N . GLU A 1 80 ? -9.648 3.118 -8.322 1.00 84.00 80 GLU A N 1
ATOM 654 C CA . GLU A 1 80 ? -11.102 3.131 -8.255 1.00 84.00 80 GLU A CA 1
ATOM 655 C C . GLU A 1 80 ? -11.618 1.727 -7.968 1.00 84.00 80 GLU A C 1
ATOM 657 O O . GLU A 1 80 ? -11.260 0.769 -8.652 1.00 84.00 80 GLU A O 1
ATOM 662 N N . PHE A 1 81 ? -12.488 1.581 -6.970 1.00 79.94 81 PHE A N 1
ATOM 663 C CA . PHE A 1 81 ? -13.200 0.324 -6.782 1.00 79.94 81 PHE A CA 1
ATOM 664 C C . PHE A 1 81 ? -14.431 0.282 -7.687 1.00 79.94 81 PHE A C 1
ATOM 666 O O . PHE A 1 81 ? -15.391 1.028 -7.478 1.00 79.94 81 PHE A O 1
ATOM 673 N N . ILE A 1 82 ? -14.414 -0.635 -8.660 1.00 76.75 82 ILE A N 1
ATOM 674 C CA . ILE A 1 82 ? -15.366 -0.695 -9.785 1.00 76.75 82 ILE A CA 1
ATOM 675 C C . ILE A 1 82 ? -16.826 -0.798 -9.312 1.00 76.75 82 ILE A C 1
ATOM 677 O O . ILE A 1 82 ? -17.749 -0.403 -10.021 1.00 76.75 82 ILE A O 1
ATOM 681 N N . LEU A 1 83 ? -17.055 -1.328 -8.108 1.00 74.88 83 LEU A N 1
ATOM 682 C CA . LEU A 1 83 ? -18.394 -1.587 -7.582 1.00 74.88 83 LEU A CA 1
ATOM 683 C C . LEU A 1 83 ? -18.960 -0.483 -6.684 1.00 74.88 83 LEU A C 1
ATOM 685 O O . LEU A 1 83 ? -20.161 -0.513 -6.417 1.00 74.88 83 LEU A O 1
ATOM 689 N N . THR A 1 84 ? -18.148 0.449 -6.175 1.00 67.00 84 THR A N 1
ATOM 690 C CA . THR A 1 84 ? -18.611 1.373 -5.118 1.00 67.00 84 THR A CA 1
ATOM 691 C C . THR A 1 84 ? -18.347 2.849 -5.390 1.00 67.00 84 THR A C 1
ATOM 693 O O . THR A 1 84 ? -18.452 3.633 -4.451 1.00 67.00 84 THR A O 1
ATOM 696 N N . GLU A 1 85 ? -17.963 3.235 -6.614 1.00 74.44 85 GLU A N 1
ATOM 697 C CA . GLU A 1 85 ? -17.559 4.616 -6.972 1.00 74.44 85 GLU A CA 1
ATOM 698 C C . GLU A 1 85 ? -16.491 5.205 -6.017 1.00 74.44 85 GLU A C 1
ATOM 700 O O . GLU A 1 85 ? -16.265 6.413 -5.971 1.00 74.44 85 GLU A O 1
ATOM 705 N N . LYS A 1 86 ? -15.826 4.357 -5.213 1.00 78.38 86 LYS A N 1
ATOM 706 C CA . LYS A 1 86 ? -14.827 4.790 -4.236 1.00 78.38 86 LYS A CA 1
ATOM 707 C C . LYS A 1 86 ? -13.526 4.965 -4.994 1.00 78.38 86 LYS A C 1
ATOM 709 O O . LYS A 1 86 ? -12.929 3.983 -5.430 1.00 78.38 86 LYS A O 1
ATOM 714 N N . THR A 1 87 ? -13.093 6.208 -5.111 1.00 84.88 87 THR A N 1
ATOM 715 C CA . THR A 1 87 ? -11.812 6.576 -5.707 1.00 84.88 87 THR A CA 1
ATOM 716 C C . THR A 1 87 ? -10.834 6.995 -4.619 1.00 84.88 87 THR A C 1
ATOM 718 O O . THR A 1 87 ? -11.175 7.810 -3.758 1.00 84.88 87 THR A O 1
ATOM 721 N N . SER A 1 88 ? -9.610 6.487 -4.671 1.00 87.44 88 SER A N 1
ATOM 722 C CA . SER A 1 88 ? -8.471 7.041 -3.952 1.00 87.44 88 SER A CA 1
ATOM 723 C C . SER A 1 88 ? -7.442 7.577 -4.939 1.00 87.44 88 SER A C 1
ATOM 725 O O . SER A 1 88 ? -7.268 7.061 -6.039 1.00 87.44 88 SER A O 1
ATOM 727 N N . GLU A 1 89 ? -6.760 8.639 -4.530 1.00 88.38 89 GLU A N 1
ATOM 728 C CA . GLU A 1 89 ? -5.721 9.285 -5.319 1.00 88.38 89 GLU A CA 1
ATOM 729 C C . GLU A 1 89 ? -4.532 9.622 -4.417 1.00 88.38 89 GLU A C 1
ATOM 731 O O . GLU A 1 89 ? -4.683 9.984 -3.233 1.00 88.38 89 GLU A O 1
ATOM 736 N N . ALA A 1 90 ? -3.337 9.475 -4.976 1.00 87.69 90 ALA A N 1
ATOM 737 C CA . ALA A 1 90 ? -2.095 9.835 -4.324 1.00 87.69 90 ALA A CA 1
ATOM 738 C C . ALA A 1 90 ? -1.119 10.477 -5.300 1.00 87.69 90 ALA A C 1
ATOM 740 O O . ALA A 1 90 ? -0.944 9.995 -6.416 1.00 87.69 90 ALA A O 1
ATOM 741 N N . GLU A 1 91 ? -0.439 11.512 -4.816 1.00 86.12 91 GLU A N 1
ATOM 742 C CA . GLU A 1 91 ? 0.692 12.153 -5.474 1.00 86.12 91 GLU A CA 1
ATOM 743 C C . GLU A 1 91 ? 1.941 11.924 -4.617 1.00 86.12 91 GLU A C 1
ATOM 745 O O . GLU A 1 91 ? 1.897 12.106 -3.396 1.00 86.12 91 GLU A O 1
ATOM 750 N N . ALA A 1 92 ? 3.041 11.474 -5.224 1.00 87.19 92 ALA A N 1
ATOM 751 C CA . ALA A 1 92 ? 4.290 11.227 -4.505 1.00 87.19 92 ALA A CA 1
ATOM 752 C C . ALA A 1 92 ? 5.531 11.404 -5.382 1.00 87.19 92 ALA A C 1
ATOM 754 O O . ALA A 1 92 ? 5.466 11.374 -6.607 1.00 87.19 92 ALA A O 1
ATOM 755 N N . SER A 1 93 ? 6.709 11.533 -4.768 1.00 86.38 93 SER A N 1
ATOM 756 C CA . SER A 1 93 ? 7.964 11.727 -5.517 1.00 86.38 93 SER A CA 1
ATOM 757 C C . SER A 1 93 ? 8.415 10.476 -6.283 1.00 86.38 93 SER A C 1
ATOM 759 O O . SER A 1 93 ? 9.212 10.569 -7.219 1.00 86.38 93 SER A O 1
ATOM 761 N N . THR A 1 94 ? 7.909 9.301 -5.905 1.00 88.12 94 THR A N 1
ATOM 762 C CA . THR A 1 94 ? 8.186 8.026 -6.574 1.00 88.12 94 THR A CA 1
ATOM 763 C C . THR A 1 94 ? 6.887 7.295 -6.891 1.00 88.12 94 THR A C 1
ATOM 765 O O . THR A 1 94 ? 5.879 7.473 -6.209 1.00 88.12 94 THR A O 1
ATOM 768 N N . ILE A 1 95 ? 6.909 6.453 -7.925 1.00 89.25 95 ILE A N 1
ATOM 769 C CA . ILE A 1 95 ? 5.738 5.657 -8.300 1.00 89.25 95 ILE A CA 1
ATOM 770 C C . ILE A 1 95 ? 5.402 4.618 -7.223 1.00 89.25 95 ILE A C 1
ATOM 772 O O . ILE A 1 95 ? 4.230 4.398 -6.944 1.00 89.25 95 ILE A O 1
ATOM 776 N N . GLN A 1 96 ? 6.410 4.031 -6.572 1.00 94.12 96 GLN A N 1
ATOM 777 C CA . GLN A 1 96 ? 6.240 3.083 -5.466 1.00 94.12 96 GLN A CA 1
ATOM 778 C C . GLN A 1 96 ? 5.437 3.697 -4.319 1.00 94.12 96 GLN A C 1
ATOM 780 O O . GLN A 1 96 ? 4.449 3.129 -3.856 1.00 94.12 96 GLN A O 1
ATOM 785 N N . GLU A 1 97 ? 5.838 4.900 -3.908 1.00 92.94 97 GLU A N 1
ATOM 786 C CA . GLU A 1 97 ? 5.176 5.647 -2.847 1.00 92.94 97 GLU A CA 1
ATOM 787 C C . GLU A 1 97 ? 3.745 6.030 -3.246 1.00 92.94 97 GLU A C 1
ATOM 789 O O . GLU A 1 97 ? 2.821 5.819 -2.461 1.00 92.94 97 GLU A O 1
ATOM 794 N N . ALA A 1 98 ? 3.537 6.506 -4.480 1.00 91.44 98 ALA A N 1
ATOM 795 C CA . ALA A 1 98 ? 2.201 6.849 -4.970 1.00 91.44 98 ALA A CA 1
ATOM 796 C C . ALA A 1 98 ? 1.269 5.623 -4.991 1.00 91.44 98 ALA A C 1
ATOM 798 O O . ALA A 1 98 ? 0.130 5.711 -4.530 1.00 91.44 98 ALA A O 1
ATOM 799 N N . ILE A 1 99 ? 1.764 4.463 -5.445 1.00 94.50 99 ILE A N 1
ATOM 800 C CA . ILE A 1 99 ? 1.025 3.192 -5.401 1.00 94.50 99 ILE A CA 1
ATOM 801 C C . ILE A 1 99 ? 0.650 2.846 -3.958 1.00 94.50 99 ILE A C 1
ATOM 803 O O . ILE A 1 99 ? -0.521 2.584 -3.680 1.00 94.50 99 ILE A O 1
ATOM 807 N N . CYS A 1 100 ? 1.618 2.873 -3.036 1.00 95.75 100 CYS A N 1
ATOM 808 C CA . CYS A 1 100 ? 1.384 2.514 -1.637 1.00 95.75 100 CYS A CA 1
ATOM 809 C C . CYS A 1 100 ? 0.334 3.419 -0.984 1.00 95.75 100 CYS A C 1
ATOM 811 O O . CYS A 1 100 ? -0.598 2.921 -0.355 1.00 95.75 100 CYS A O 1
ATOM 813 N N . ILE A 1 101 ? 0.444 4.739 -1.161 1.00 94.62 101 ILE A N 1
ATOM 814 C CA . ILE A 1 101 ? -0.500 5.698 -0.573 1.00 94.62 101 ILE A CA 1
ATOM 815 C C . ILE A 1 101 ? -1.902 5.504 -1.157 1.00 94.62 101 ILE A C 1
ATOM 817 O O . ILE A 1 101 ? -2.877 5.462 -0.402 1.00 94.62 101 ILE A O 1
ATOM 821 N N . ALA A 1 102 ? -2.022 5.375 -2.482 1.00 93.75 102 ALA A N 1
ATOM 822 C CA . ALA A 1 102 ? -3.320 5.193 -3.126 1.00 93.75 102 ALA A CA 1
ATOM 823 C C . ALA A 1 102 ? -3.984 3.883 -2.673 1.00 93.75 102 ALA A C 1
ATOM 825 O O . ALA A 1 102 ? -5.179 3.878 -2.360 1.00 93.75 102 ALA A O 1
ATOM 826 N N . ALA A 1 103 ? -3.210 2.797 -2.574 1.00 95.00 103 ALA A N 1
ATOM 827 C CA . ALA A 1 103 ? -3.697 1.499 -2.116 1.00 95.00 103 ALA A CA 1
ATOM 828 C C . ALA A 1 103 ? -4.155 1.547 -0.653 1.00 95.00 103 ALA A C 1
ATOM 830 O O . ALA A 1 103 ? -5.263 1.109 -0.344 1.00 95.00 103 ALA A O 1
ATOM 831 N N . VAL A 1 104 ? -3.365 2.152 0.240 1.00 96.00 104 VAL A N 1
ATOM 832 C CA . VAL A 1 104 ? -3.751 2.307 1.649 1.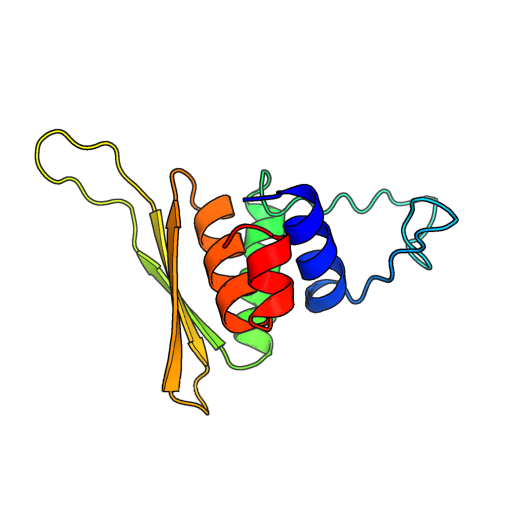00 96.00 104 VAL A CA 1
ATOM 833 C C . VAL A 1 104 ? -5.030 3.138 1.773 1.00 96.00 104 VAL A C 1
ATOM 835 O O . VAL A 1 104 ? -5.963 2.701 2.436 1.00 96.00 104 VAL A O 1
ATOM 838 N N . LYS A 1 105 ? -5.154 4.269 1.066 1.00 93.94 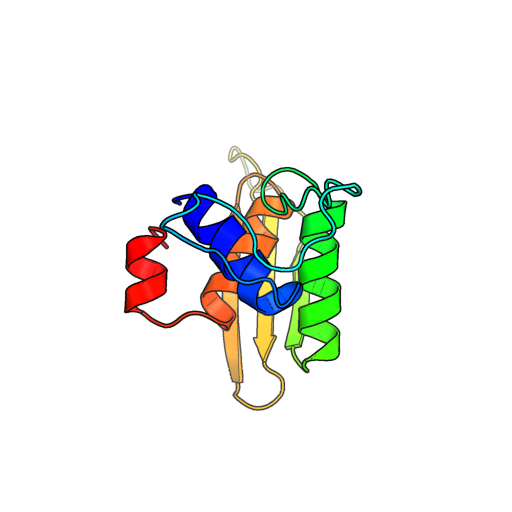105 LYS A N 1
ATOM 839 C CA . LYS A 1 105 ? -6.395 5.072 1.050 1.00 93.94 105 LYS A CA 1
ATOM 840 C C . LYS A 1 105 ? -7.614 4.309 0.517 1.00 93.94 105 LYS A C 1
ATOM 842 O O . LYS A 1 105 ? -8.747 4.598 0.905 1.00 93.94 105 LYS A O 1
ATOM 847 N N . ALA A 1 106 ? -7.410 3.354 -0.390 1.00 92.31 106 ALA A N 1
ATOM 848 C CA . ALA A 1 106 ? -8.495 2.527 -0.907 1.00 92.31 106 ALA A CA 1
ATOM 849 C C . ALA A 1 106 ? -8.986 1.501 0.130 1.00 92.31 106 ALA A C 1
ATOM 851 O O . ALA A 1 106 ? -10.195 1.252 0.204 1.00 92.31 106 ALA A O 1
ATOM 852 N N . LEU A 1 107 ? -8.071 0.935 0.923 1.00 93.06 107 LEU A N 1
ATOM 853 C CA . LEU A 1 107 ? -8.310 -0.247 1.759 1.00 93.06 107 LEU A CA 1
ATOM 854 C C . LEU A 1 107 ? -8.512 0.056 3.248 1.00 93.06 107 LEU A C 1
ATOM 856 O O . LEU A 1 107 ? -9.318 -0.612 3.891 1.00 93.06 107 LEU A O 1
ATOM 860 N N . ALA A 1 108 ? -7.778 1.023 3.791 1.00 94.12 108 ALA A N 1
ATOM 861 C CA . ALA A 1 108 ? -7.759 1.330 5.215 1.00 94.12 108 ALA A CA 1
ATOM 862 C C . ALA A 1 108 ? -8.968 2.175 5.649 1.00 94.12 108 ALA A C 1
ATOM 864 O O . ALA A 1 108 ? -9.582 2.884 4.840 1.00 94.12 108 ALA A O 1
ATOM 865 N N . ASP A 1 109 ? -9.291 2.103 6.939 1.00 94.00 109 ASP A N 1
ATOM 866 C CA . ASP A 1 109 ? -10.217 3.028 7.594 1.00 94.00 109 ASP A CA 1
ATOM 867 C C . ASP A 1 109 ? -9.523 4.326 8.058 1.00 94.00 109 ASP A C 1
ATOM 869 O O . ASP A 1 109 ? -8.299 4.468 8.004 1.00 94.00 109 ASP A O 1
ATOM 873 N N . ASP A 1 110 ? -10.316 5.299 8.513 1.00 93.31 110 ASP A N 1
ATOM 874 C CA . ASP A 1 110 ? -9.822 6.618 8.929 1.00 93.31 110 ASP A CA 1
ATOM 875 C C . ASP A 1 110 ? -8.849 6.561 10.123 1.00 93.31 110 ASP A C 1
ATOM 877 O O . ASP A 1 110 ? -7.975 7.424 10.255 1.00 93.31 110 ASP A O 1
ATOM 881 N N . GLU A 1 111 ? -8.992 5.574 11.013 1.00 94.00 111 GLU A N 1
ATOM 882 C CA . GLU A 1 111 ? -8.121 5.423 12.182 1.00 94.00 111 GLU A CA 1
ATOM 883 C C . GLU A 1 111 ? -6.747 4.904 11.749 1.00 94.00 111 GLU A C 1
ATOM 885 O O . GLU A 1 111 ? -5.724 5.515 12.073 1.00 94.00 111 GLU A O 1
ATOM 890 N N . GLN A 1 112 ? -6.732 3.871 10.908 1.00 93.00 112 GLN A N 1
ATOM 891 C CA . GLN A 1 112 ? -5.524 3.316 10.298 1.00 93.00 112 GLN A CA 1
ATOM 892 C C . GLN A 1 112 ? -4.781 4.351 9.439 1.00 93.00 112 GLN A C 1
ATOM 894 O O . GLN A 1 112 ? -3.556 4.472 9.531 1.00 93.00 112 GLN A O 1
ATOM 899 N N . LEU A 1 113 ? -5.503 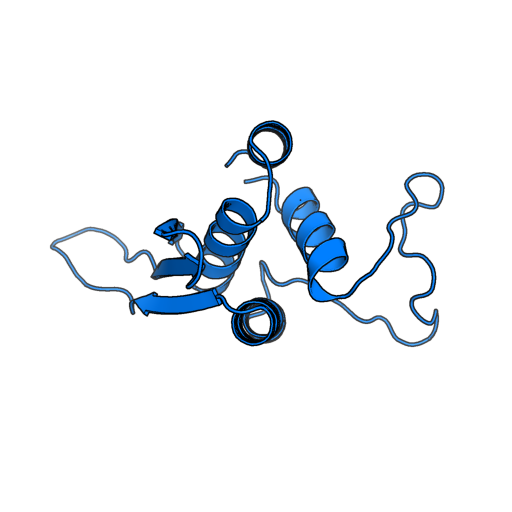5.143 8.636 1.00 93.06 113 LEU A N 1
ATOM 900 C CA . LEU A 1 113 ? -4.906 6.216 7.827 1.00 93.06 113 LEU A CA 1
ATOM 901 C C . LEU A 1 113 ? -4.181 7.242 8.700 1.00 93.06 113 LEU A C 1
ATOM 903 O O . LEU A 1 113 ? -3.031 7.607 8.431 1.00 93.06 113 LEU A O 1
ATOM 907 N N . LYS A 1 114 ? -4.813 7.640 9.806 1.00 92.81 114 LYS A N 1
ATOM 908 C CA . LYS A 1 114 ? -4.231 8.585 10.758 1.00 92.81 114 LYS A CA 1
ATOM 909 C C . LYS A 1 114 ? -2.969 8.036 11.427 1.00 92.81 114 LYS A C 1
ATOM 911 O O . LYS A 1 114 ? -2.009 8.790 11.595 1.00 92.81 114 LYS A O 1
ATOM 916 N N . GLU A 1 115 ? -2.938 6.751 11.782 1.00 90.75 115 GLU A N 1
ATOM 917 C CA . GLU A 1 115 ? -1.742 6.091 12.333 1.00 90.75 115 GLU A CA 1
ATOM 918 C C . GLU A 1 115 ? -0.579 6.052 11.330 1.00 90.75 115 GLU A C 1
ATOM 920 O O . GLU A 1 115 ? 0.589 6.215 11.702 1.00 90.75 115 GLU A O 1
ATOM 925 N N . MET A 1 116 ? -0.895 5.902 10.042 1.00 92.81 116 MET A N 1
ATOM 926 C CA . MET A 1 116 ? 0.083 5.913 8.950 1.00 92.81 11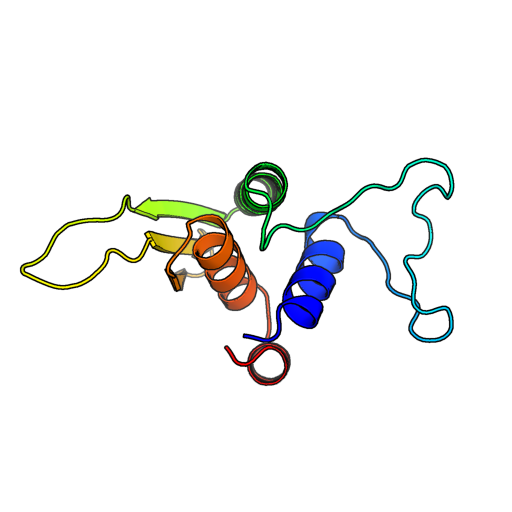6 MET A CA 1
ATOM 927 C C . MET A 1 116 ? 0.488 7.331 8.515 1.00 92.81 116 MET A C 1
ATOM 929 O O . MET A 1 116 ? 1.446 7.498 7.749 1.00 92.81 116 MET A O 1
ATOM 933 N N . GLY A 1 117 ? -0.183 8.363 9.033 1.00 91.12 117 GLY A N 1
ATOM 934 C CA . GLY A 1 117 ? 0.045 9.762 8.682 1.00 91.12 117 GLY A CA 1
ATOM 935 C C . GLY A 1 117 ? -0.335 10.072 7.233 1.00 91.12 117 GLY A C 1
ATOM 936 O O . GLY A 1 117 ? 0.474 10.698 6.534 1.00 91.12 117 GLY A O 1
ATOM 937 N N . LEU A 1 118 ? -1.508 9.584 6.810 1.00 87.50 118 LEU A N 1
ATOM 938 C CA . LEU A 1 118 ? -2.133 9.763 5.493 1.00 87.50 118 LEU A CA 1
ATOM 939 C C . LEU A 1 118 ? -3.511 10.430 5.581 1.00 87.50 118 LEU A C 1
ATOM 941 O O . LEU A 1 118 ? -4.122 10.399 6.673 1.00 87.50 118 LEU A O 1
#

Foldseek 3Di:
DQQVLLQQVLCCVQVVWDADPVVRDTPPDPPPDPPDQRLLPDVVNLVSLVVSLVVVQKDKDKDPFDDDPPDQTWTKIWIARPPPRDIFIATHNDPSNRSSRRSCSRPDDPVSCVVRVD

pLDDT: mean 83.19, std 13.6, range [45.47, 96.0]

InterPro domains:
  IPR028985 Bacillus phage protein-like [G3DSA:3.30.2120.10] (1-111)
  IPR041270 Phage ABA sandwich domain [PF18066] (9-104)

Radius of gyration: 14.93 Å; chains: 1; bounding box: 33×45×37 Å